Protein AF-A0A7J3ZAJ2-F1 (afdb_monomer_lite)

Foldseek 3Di:
DDDDDDDDDDDDDPVVLQAFDDDDPDTDQDWDWDWDADPVGIDTDTDGDDDPSSVVLVVLLVVLVVQCVPVVPDRPDDPCSVVSNPCPPVDLVRDDPVVNCVVVPPD

Sequence (107 aa):
MASLSISLRVEVNAEAFNAVETVGNLTKHRRAPMVVPSDSGYKLVYVPAVSGESIANAYQRNIVDATKAIYRSNPPLTQWDLRYEFAKFMDNNHITPTLLKIVQSKP

pLDDT: mean 87.21, std 12.1, range [43.09, 97.38]

Secondary structure (DSSP, 8-state):
-------------HHHHHSPEEETTEEE--EEEEEEEETTEEEEEEEE---HHHHHHHHHHHHHHHHHHHHTT--S--HHHHTT---TT-STTSS-HHHHHHHHT--

Radius of gyration: 20.21 Å; chains: 1; bounding box: 50×36×56 Å

Structure (mmCIF, N/CA/C/O backbone):
data_AF-A0A7J3ZAJ2-F1
#
_entry.id   AF-A0A7J3ZAJ2-F1
#
loop_
_atom_site.group_PDB
_atom_site.id
_atom_site.type_symbol
_atom_site.label_atom_id
_atom_site.label_alt_id
_atom_site.label_comp_id
_atom_site.label_asym_id
_atom_site.label_entity_id
_atom_site.label_seq_id
_atom_site.pdbx_PDB_ins_code
_atom_site.Cartn_x
_atom_site.Cartn_y
_atom_site.Cartn_z
_atom_site.occupancy
_atom_site.B_iso_or_equiv
_atom_site.auth_seq_id
_atom_site.auth_comp_id
_atom_site.auth_asym_id
_atom_site.auth_atom_id
_atom_site.pdbx_PDB_model_num
ATOM 1 N N . MET A 1 1 ? -8.752 17.364 -15.455 1.00 56.22 1 MET A N 1
ATOM 2 C CA . MET A 1 1 ? -8.333 16.346 -14.467 1.00 56.22 1 MET A CA 1
ATOM 3 C C . MET A 1 1 ? -9.560 15.543 -14.086 1.00 56.22 1 MET A C 1
ATOM 5 O O . MET A 1 1 ? -10.562 16.158 -13.752 1.00 56.22 1 MET A O 1
ATOM 9 N N . ALA A 1 2 ? -9.503 14.217 -14.194 1.00 90.00 2 ALA A N 1
ATOM 10 C CA . ALA A 1 2 ? -10.555 13.333 -13.700 1.00 90.00 2 ALA A CA 1
ATOM 11 C C . ALA A 1 2 ? -10.096 12.732 -12.365 1.00 90.00 2 ALA A C 1
ATOM 13 O O . ALA A 1 2 ? -8.945 12.309 -12.256 1.00 90.00 2 ALA A O 1
ATOM 14 N N . SER A 1 3 ? -10.969 12.723 -11.362 1.00 92.19 3 SER A N 1
ATOM 15 C CA . SER A 1 3 ? -10.742 12.072 -10.071 1.00 92.19 3 SER A CA 1
ATOM 16 C C . SER A 1 3 ? -11.797 10.993 -9.843 1.00 92.19 3 SER A C 1
ATOM 18 O O . SER A 1 3 ? -12.928 11.102 -10.316 1.00 92.19 3 SER A O 1
ATOM 20 N N . LEU A 1 4 ? -11.412 9.941 -9.121 1.00 95.81 4 LEU A N 1
ATOM 21 C CA . LEU A 1 4 ? -12.297 8.859 -8.708 1.00 95.81 4 LEU A CA 1
ATOM 22 C C . LEU A 1 4 ? -12.175 8.679 -7.194 1.00 95.81 4 LEU A C 1
ATOM 24 O O . LEU A 1 4 ? -11.067 8.607 -6.664 1.00 95.81 4 LEU A O 1
ATOM 28 N N . SER A 1 5 ? -13.310 8.598 -6.506 1.00 96.69 5 SER A N 1
ATOM 29 C CA . SER A 1 5 ? -13.383 8.339 -5.066 1.00 96.69 5 SER A CA 1
ATOM 30 C C . SER A 1 5 ? -14.268 7.126 -4.812 1.00 96.69 5 SER A C 1
ATOM 32 O O . SER A 1 5 ? -15.320 6.986 -5.432 1.00 96.69 5 SER A O 1
ATOM 34 N N . ILE A 1 6 ? -13.829 6.241 -3.917 1.00 95.56 6 ILE A N 1
ATOM 35 C CA . ILE A 1 6 ? -14.489 4.965 -3.631 1.00 95.56 6 ILE A CA 1
ATOM 36 C C . ILE A 1 6 ? -14.600 4.803 -2.110 1.00 95.56 6 ILE A C 1
ATOM 38 O O . ILE A 1 6 ? -13.636 5.055 -1.390 1.00 95.56 6 ILE A O 1
ATOM 42 N N . SER A 1 7 ? -15.767 4.364 -1.633 1.00 97.19 7 SER A N 1
ATOM 43 C CA . SER A 1 7 ? -16.008 3.9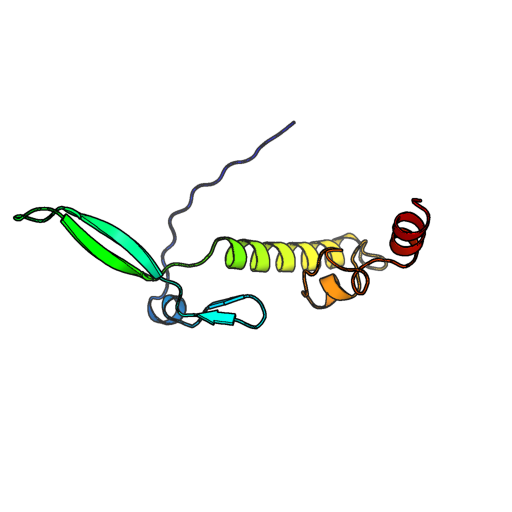42 -0.249 1.00 97.19 7 SER A CA 1
ATOM 44 C C . SER A 1 7 ? -16.653 2.559 -0.264 1.00 97.19 7 SER A C 1
ATOM 46 O O . SER A 1 7 ? -17.557 2.312 -1.062 1.00 97.19 7 SER A O 1
ATOM 48 N N . LEU A 1 8 ? -16.163 1.646 0.574 1.00 94.81 8 LEU A N 1
ATOM 49 C CA . LEU A 1 8 ? -16.547 0.234 0.559 1.00 94.81 8 LEU A CA 1
ATOM 50 C C . LEU A 1 8 ? -16.831 -0.256 1.976 1.00 94.81 8 LEU A C 1
ATOM 52 O O . LEU A 1 8 ? -16.179 0.152 2.937 1.00 94.81 8 LEU A O 1
ATOM 56 N N . ARG A 1 9 ? -17.770 -1.196 2.081 1.00 96.19 9 ARG A N 1
ATOM 57 C CA . ARG A 1 9 ? -17.965 -2.039 3.259 1.00 96.19 9 ARG A CA 1
ATOM 58 C C . ARG A 1 9 ? -17.773 -3.481 2.819 1.00 96.19 9 ARG A C 1
ATOM 60 O O . ARG A 1 9 ? -18.414 -3.913 1.867 1.00 96.19 9 ARG A O 1
ATOM 67 N N . VAL A 1 10 ? -16.883 -4.190 3.496 1.00 91.44 10 VAL A N 1
ATOM 68 C CA . VAL A 1 10 ? -16.506 -5.562 3.152 1.00 91.44 10 VAL A CA 1
ATOM 69 C C . VAL A 1 10 ? -16.715 -6.469 4.353 1.00 91.44 10 VAL A C 1
ATOM 71 O O . VAL A 1 10 ? -16.470 -6.066 5.490 1.00 91.44 10 VAL A O 1
ATOM 74 N N . GLU A 1 11 ? -17.185 -7.682 4.094 1.00 93.38 11 GLU A N 1
ATOM 75 C CA . GLU A 1 11 ? -17.191 -8.755 5.082 1.00 93.38 11 GLU A CA 1
ATOM 76 C C . GLU A 1 11 ? -15.804 -9.403 5.105 1.00 93.38 11 GLU A C 1
ATOM 78 O O . GLU A 1 11 ? -15.227 -9.688 4.054 1.00 93.38 11 GLU A O 1
ATOM 83 N N . VAL A 1 12 ? -15.244 -9.587 6.300 1.00 87.44 12 VAL A N 1
ATOM 84 C CA . VAL A 1 12 ? -13.880 -10.095 6.480 1.00 87.44 12 VAL A CA 1
ATOM 85 C C . VAL A 1 12 ? -13.859 -11.240 7.478 1.00 87.44 12 VAL A C 1
ATOM 87 O O . VAL A 1 12 ? -14.567 -11.226 8.484 1.00 87.44 12 VAL A O 1
ATOM 90 N N . ASN A 1 13 ? -13.006 -12.227 7.215 1.00 88.62 13 ASN A N 1
ATOM 91 C CA . ASN A 1 13 ? -12.751 -13.306 8.157 1.00 88.62 13 ASN A CA 1
ATOM 92 C C . ASN A 1 13 ? -11.952 -12.761 9.356 1.00 88.62 13 ASN A C 1
ATOM 94 O O . ASN A 1 13 ? -10.859 -12.223 9.184 1.00 88.62 13 ASN A O 1
ATOM 98 N N . ALA A 1 14 ? -12.488 -12.920 10.568 1.00 82.69 14 ALA A N 1
ATOM 99 C CA . ALA A 1 14 ? -11.892 -12.377 11.787 1.00 82.69 14 ALA A CA 1
ATOM 100 C C . ALA A 1 14 ? -10.526 -12.995 12.141 1.00 82.69 14 ALA A C 1
ATOM 102 O O . ALA A 1 14 ? -9.679 -12.306 12.703 1.00 82.69 14 ALA A O 1
ATOM 103 N N . GLU A 1 15 ? -10.284 -14.262 11.805 1.00 79.19 15 GLU A N 1
ATOM 104 C CA . GLU A 1 15 ? -8.992 -14.925 12.016 1.00 79.19 15 GLU A CA 1
ATOM 105 C C . GLU A 1 15 ? -7.933 -14.362 11.062 1.00 79.19 15 GLU A C 1
ATOM 107 O O . GLU A 1 15 ? -6.860 -13.951 11.502 1.00 79.19 15 GLU A O 1
ATOM 112 N N . ALA A 1 16 ? -8.272 -14.226 9.777 1.00 76.12 16 ALA A N 1
ATOM 113 C CA . ALA A 1 16 ? -7.397 -13.606 8.783 1.00 76.12 16 ALA A CA 1
ATOM 114 C C . ALA A 1 16 ? -7.132 -12.121 9.084 1.00 76.12 16 ALA A C 1
ATOM 116 O O . ALA A 1 16 ? -6.041 -11.620 8.840 1.00 76.12 16 ALA A O 1
ATOM 117 N N . PHE A 1 17 ? -8.114 -11.413 9.642 1.00 76.19 17 PHE A N 1
ATOM 118 C CA . PHE A 1 17 ? -7.996 -9.998 9.999 1.00 76.19 17 PHE A CA 1
ATOM 119 C C . PHE A 1 17 ? -7.210 -9.771 11.300 1.00 76.19 17 PHE A C 1
ATOM 121 O O . PHE A 1 17 ? -6.612 -8.715 11.495 1.00 76.19 17 PHE A O 1
ATOM 128 N N . ASN A 1 18 ? -7.184 -10.776 12.180 1.00 73.00 18 ASN A N 1
ATOM 129 C CA . ASN A 1 18 ? -6.301 -10.816 13.342 1.00 73.00 18 ASN A CA 1
ATOM 130 C C . ASN A 1 18 ? -4.889 -11.310 12.994 1.00 73.00 18 ASN A C 1
ATOM 132 O O . ASN A 1 18 ? -3.995 -11.201 13.841 1.00 73.00 18 ASN A O 1
ATOM 136 N N . ALA A 1 19 ? -4.667 -11.837 11.784 1.00 65.69 19 ALA A N 1
ATOM 137 C CA . ALA A 1 19 ? -3.344 -12.227 11.320 1.00 65.69 19 ALA A CA 1
ATOM 138 C C . ALA A 1 19 ? -2.412 -11.011 11.250 1.00 65.69 19 ALA A C 1
ATOM 140 O O . ALA A 1 19 ? -2.838 -9.858 11.141 1.00 65.69 19 ALA A O 1
ATOM 141 N N . VAL A 1 20 ? -1.112 -11.269 11.369 1.00 61.53 20 VAL A N 1
ATOM 142 C CA . VAL A 1 20 ? -0.146 -10.185 11.465 1.00 61.53 20 VAL A CA 1
ATOM 143 C C . VAL A 1 20 ? 0.037 -9.513 10.112 1.00 61.53 20 VAL A C 1
ATOM 145 O O . VAL A 1 20 ? 0.318 -10.166 9.111 1.00 61.53 20 VAL A O 1
ATOM 148 N N . GLU A 1 21 ? -0.087 -8.192 10.090 1.00 60.88 21 GLU A N 1
ATOM 149 C CA . GLU A 1 21 ? 0.185 -7.407 8.898 1.00 60.88 21 GLU A CA 1
ATOM 150 C C . GLU A 1 21 ? 1.706 -7.310 8.703 1.00 60.88 21 GLU A C 1
ATOM 152 O O . GLU A 1 21 ? 2.416 -6.840 9.598 1.00 60.88 21 GLU A O 1
ATOM 157 N N . THR A 1 22 ? 2.210 -7.751 7.547 1.00 56.78 22 THR A N 1
ATOM 158 C CA . THR A 1 22 ? 3.619 -7.592 7.162 1.00 56.78 22 THR A CA 1
ATOM 159 C C . THR A 1 22 ? 3.747 -6.423 6.190 1.00 56.78 22 THR A C 1
ATOM 161 O O . THR A 1 22 ? 3.522 -6.568 4.989 1.00 56.78 22 THR A O 1
ATOM 164 N N . VAL A 1 23 ? 4.133 -5.252 6.698 1.00 57.22 23 VAL A N 1
ATOM 165 C CA . VAL A 1 23 ? 4.556 -4.123 5.854 1.00 57.22 23 VAL A CA 1
ATOM 166 C C . VAL A 1 23 ? 6.081 -4.073 5.881 1.00 57.22 23 VAL A C 1
ATOM 168 O O . VAL A 1 23 ? 6.684 -3.583 6.836 1.00 57.22 23 VAL A O 1
ATOM 171 N N . GLY A 1 24 ? 6.724 -4.623 4.848 1.00 59.84 24 GLY A N 1
ATOM 172 C CA . GLY A 1 24 ? 8.185 -4.753 4.814 1.00 59.84 24 GLY A CA 1
ATOM 173 C C . GLY A 1 24 ? 8.695 -5.742 5.872 1.00 59.84 24 GLY A C 1
ATOM 174 O O . GLY A 1 24 ? 8.309 -6.903 5.844 1.00 59.84 24 GLY A O 1
ATOM 175 N N . ASN A 1 25 ? 9.548 -5.285 6.801 1.00 43.09 25 ASN A N 1
ATOM 176 C CA . ASN A 1 25 ? 10.129 -6.097 7.889 1.00 43.09 25 ASN A CA 1
ATOM 177 C C . ASN A 1 25 ? 9.406 -5.929 9.246 1.00 43.09 25 ASN A C 1
ATOM 179 O O . ASN A 1 25 ? 9.921 -6.325 10.289 1.00 43.09 25 ASN A O 1
ATOM 183 N N . LEU A 1 26 ? 8.244 -5.269 9.269 1.00 49.03 26 LEU A N 1
ATOM 184 C CA . LEU A 1 26 ? 7.493 -5.023 10.495 1.00 49.03 26 LEU A CA 1
ATOM 185 C C . LEU A 1 26 ? 6.208 -5.847 10.500 1.00 49.03 26 LEU A C 1
ATOM 187 O O . LEU A 1 26 ? 5.320 -5.645 9.675 1.00 49.03 26 LEU A O 1
ATOM 191 N N . THR A 1 27 ? 6.129 -6.739 11.480 1.00 55.09 27 THR A N 1
ATOM 192 C CA . THR A 1 27 ? 5.034 -7.683 11.698 1.00 55.09 27 THR A CA 1
ATOM 193 C C . THR A 1 27 ? 4.275 -7.185 12.930 1.00 55.09 27 THR A C 1
ATOM 195 O O . THR A 1 27 ? 4.736 -7.358 14.058 1.00 55.09 27 THR A O 1
ATOM 198 N N . LYS A 1 28 ? 3.158 -6.465 12.733 1.00 61.06 28 LYS A N 1
ATOM 199 C CA . LYS A 1 28 ? 2.314 -5.942 13.830 1.00 61.06 28 LYS A CA 1
ATOM 200 C C . LYS A 1 28 ? 0.853 -6.359 13.673 1.00 61.06 28 LYS A C 1
ATOM 202 O O . LYS A 1 28 ? 0.285 -6.258 12.592 1.00 61.06 28 LYS A O 1
ATOM 207 N N . HIS A 1 29 ? 0.223 -6.760 14.779 1.00 70.31 29 HIS A N 1
ATOM 208 C CA . HIS A 1 29 ? -1.237 -6.829 14.868 1.00 70.31 29 HIS A CA 1
ATOM 209 C C . HIS A 1 29 ? -1.767 -5.393 14.926 1.00 70.31 29 HIS A C 1
ATOM 211 O O . HIS A 1 29 ? -1.786 -4.772 15.995 1.00 70.31 29 HIS A O 1
ATOM 217 N N . ARG A 1 30 ? -2.097 -4.809 13.770 1.00 77.44 30 ARG A N 1
ATOM 218 C CA . ARG A 1 30 ? -2.498 -3.403 13.712 1.00 77.44 30 ARG A CA 1
ATOM 219 C C . ARG A 1 30 ? -3.898 -3.242 14.310 1.00 77.44 30 ARG A C 1
ATOM 221 O O . ARG A 1 30 ? -4.835 -3.969 13.991 1.00 77.44 30 ARG A O 1
ATOM 228 N N . ARG A 1 31 ? -4.019 -2.296 15.242 1.00 86.38 31 ARG A N 1
ATOM 229 C CA . ARG A 1 31 ? -5.269 -1.957 15.926 1.00 86.38 31 ARG A CA 1
ATOM 230 C C . ARG A 1 31 ? -5.493 -0.458 15.852 1.00 86.38 31 ARG A C 1
ATOM 232 O O . ARG A 1 31 ? -4.535 0.308 15.941 1.00 86.38 31 ARG A O 1
ATOM 239 N N . ALA A 1 32 ? -6.749 -0.054 15.728 1.00 89.75 32 ALA A N 1
ATOM 240 C CA . ALA A 1 32 ? -7.156 1.341 15.772 1.00 89.75 32 ALA A CA 1
ATOM 241 C C . ALA A 1 32 ? -7.975 1.612 17.045 1.00 89.75 32 ALA A C 1
ATOM 243 O O . ALA A 1 32 ? -8.804 0.776 17.424 1.00 89.75 32 ALA A O 1
ATOM 244 N N . PRO A 1 33 ? -7.751 2.750 17.722 1.00 94.06 33 PRO A N 1
ATOM 245 C CA . PRO A 1 33 ? -8.607 3.179 18.816 1.00 94.06 33 PRO A CA 1
ATOM 246 C C . PRO A 1 33 ? -9.977 3.622 18.286 1.00 94.06 33 PRO A C 1
ATOM 248 O O . PRO A 1 33 ? -10.071 4.361 17.309 1.00 94.06 33 PRO A O 1
ATOM 251 N N . MET A 1 34 ? -11.036 3.215 18.976 1.00 94.94 34 MET A N 1
ATOM 252 C CA . MET A 1 34 ? -12.410 3.649 18.762 1.00 94.94 34 MET A CA 1
ATOM 253 C C . MET A 1 34 ? -12.972 4.147 20.093 1.00 94.94 34 MET A C 1
ATOM 255 O O . MET A 1 34 ? -12.902 3.451 21.108 1.00 94.94 34 MET A O 1
ATOM 259 N N . VAL A 1 35 ? -13.509 5.365 20.097 1.00 96.81 35 VAL A N 1
ATOM 260 C CA . VAL A 1 35 ? -14.190 5.940 21.261 1.00 96.81 35 VAL A CA 1
ATOM 261 C C . VAL A 1 35 ? -15.673 5.618 21.143 1.00 96.81 35 VAL A C 1
ATOM 263 O O . VAL A 1 35 ? -16.305 5.976 20.152 1.00 96.81 35 VAL A O 1
ATOM 266 N N . VAL A 1 36 ? -16.218 4.928 22.140 1.00 96.50 36 VAL A N 1
ATOM 267 C CA . VAL A 1 36 ? -17.606 4.454 22.149 1.00 96.50 36 VAL A CA 1
ATOM 268 C C . VAL A 1 36 ? -18.347 5.094 23.323 1.00 96.50 36 VAL A C 1
ATOM 270 O O . VAL A 1 36 ? -17.834 5.035 24.445 1.00 96.50 36 VAL A O 1
ATOM 273 N N . PRO A 1 37 ? -19.525 5.706 23.111 1.00 96.19 37 PRO A N 1
ATOM 274 C CA . PRO A 1 37 ? -20.381 6.150 24.207 1.00 96.19 37 PRO A CA 1
ATOM 275 C C . PRO A 1 37 ? -20.801 4.977 25.104 1.00 96.19 37 PRO A C 1
ATOM 277 O O . PRO A 1 37 ? -20.964 3.850 24.638 1.00 96.19 37 PRO A O 1
ATOM 280 N N . SER A 1 38 ? -20.979 5.253 26.389 1.00 94.56 38 SER A N 1
ATOM 281 C CA . SER A 1 38 ? -21.436 4.320 27.422 1.00 94.56 38 SER A CA 1
ATOM 282 C C . SER A 1 38 ? -22.295 5.060 28.447 1.00 94.56 38 SER A C 1
ATOM 284 O O . SER A 1 38 ? -22.243 6.288 28.520 1.00 94.56 38 SER A O 1
ATOM 286 N N . ASP A 1 39 ? -23.026 4.323 29.281 1.00 93.69 39 ASP A N 1
ATOM 287 C CA . ASP A 1 39 ? -23.939 4.898 30.281 1.00 93.69 39 ASP A CA 1
ATOM 288 C C . ASP A 1 39 ? -23.246 5.859 31.264 1.00 93.69 39 ASP A C 1
ATOM 290 O O . ASP A 1 39 ? -23.870 6.779 31.786 1.00 93.69 39 ASP A O 1
ATOM 294 N N . SER A 1 40 ? -21.940 5.682 31.492 1.00 92.88 40 SER A N 1
ATOM 295 C CA . SER A 1 40 ? -21.131 6.496 32.406 1.00 92.88 40 SER A CA 1
ATOM 296 C C . SER A 1 40 ? -20.097 7.389 31.701 1.00 92.88 40 SER A C 1
ATOM 298 O O . SER A 1 40 ? -19.117 7.791 32.328 1.00 92.88 40 SER A O 1
ATOM 300 N N . GLY A 1 41 ? -20.254 7.672 30.401 1.00 94.56 41 GLY A N 1
ATOM 301 C CA . GLY A 1 41 ? -19.328 8.515 29.631 1.00 94.56 41 GLY A CA 1
ATOM 302 C C . GLY A 1 41 ? -18.792 7.822 28.380 1.00 94.56 41 GLY A C 1
ATOM 303 O O . GLY A 1 41 ? -19.564 7.297 27.586 1.00 94.56 41 GLY A O 1
ATOM 304 N N . TYR A 1 42 ? -17.473 7.803 28.180 1.00 96.88 42 TYR A N 1
ATOM 305 C CA . TYR A 1 42 ? -16.849 7.233 26.980 1.00 96.88 42 TYR A CA 1
ATOM 306 C C . TYR A 1 42 ? -15.879 6.103 27.315 1.00 96.88 42 TYR A C 1
ATOM 308 O O . TYR A 1 42 ? -15.106 6.189 28.268 1.00 96.88 42 TYR A O 1
ATOM 316 N N . LYS A 1 43 ? -15.868 5.067 26.474 1.00 95.44 43 LYS A N 1
ATOM 317 C CA . LYS A 1 43 ? -14.924 3.953 26.540 1.00 95.44 43 LYS A CA 1
ATOM 318 C C . LYS A 1 43 ? -14.008 3.969 25.323 1.00 95.44 43 LYS A C 1
ATOM 320 O O . LYS A 1 43 ? -14.475 4.005 24.188 1.00 95.44 43 LYS A O 1
ATOM 325 N N . LEU A 1 44 ? -12.703 3.882 25.559 1.00 95.25 44 LEU A N 1
ATOM 326 C CA . LEU A 1 44 ? -11.719 3.637 24.510 1.00 95.25 44 LEU A CA 1
ATOM 327 C C . LEU A 1 44 ? -11.583 2.126 24.291 1.00 95.25 44 LEU A C 1
ATOM 329 O O . LEU A 1 44 ? -11.203 1.397 25.209 1.00 95.25 44 LEU A O 1
ATOM 333 N N . VAL A 1 45 ? -11.878 1.647 23.085 1.00 94.38 45 VAL A N 1
ATOM 334 C CA . VAL A 1 45 ? -11.661 0.249 22.687 1.00 94.38 45 VAL A CA 1
ATOM 335 C C . VAL A 1 45 ? -10.711 0.189 21.504 1.00 94.38 45 VAL A C 1
ATOM 337 O O . VAL A 1 45 ? -10.758 1.031 20.619 1.00 94.38 45 VAL A O 1
ATOM 340 N N . TYR A 1 46 ? -9.841 -0.813 21.473 1.00 90.56 46 TYR A N 1
ATOM 341 C CA . TYR A 1 46 ? -8.962 -1.042 20.332 1.00 90.56 46 TYR A CA 1
ATOM 342 C C . TYR A 1 46 ? -9.536 -2.165 19.482 1.00 90.56 46 TYR A C 1
ATOM 344 O O . TYR A 1 46 ? -9.688 -3.288 19.965 1.00 90.56 46 TYR A O 1
ATOM 352 N N . VAL A 1 47 ? -9.817 -1.888 18.218 1.00 88.69 47 VAL A N 1
ATOM 353 C CA . VAL A 1 47 ? -10.329 -2.883 17.270 1.00 88.69 47 VAL A CA 1
ATOM 354 C C . VAL A 1 47 ? -9.240 -3.255 16.268 1.00 88.69 47 VAL A C 1
ATOM 356 O O . VAL A 1 47 ? -8.367 -2.423 16.005 1.00 88.69 47 VAL A O 1
ATOM 359 N N . PRO A 1 48 ? -9.231 -4.486 15.731 1.00 87.00 48 PRO A N 1
ATOM 360 C CA . PRO A 1 48 ? -8.365 -4.828 14.609 1.00 87.00 48 PRO A CA 1
ATOM 361 C C . PRO A 1 48 ? -8.579 -3.850 13.448 1.00 87.00 48 PRO A C 1
ATOM 363 O O . PRO A 1 48 ? -9.699 -3.390 13.218 1.00 87.00 48 PRO A O 1
ATOM 366 N N . ALA A 1 49 ? -7.511 -3.504 12.739 1.00 86.88 49 ALA A N 1
ATOM 367 C CA . ALA A 1 49 ? -7.571 -2.599 11.599 1.00 86.88 49 ALA A CA 1
ATOM 368 C C . ALA A 1 49 ? -6.496 -2.965 10.575 1.00 86.88 49 ALA A C 1
ATOM 370 O O . ALA A 1 49 ? -5.393 -3.340 10.955 1.00 86.88 49 ALA A O 1
ATOM 371 N N . VAL A 1 50 ? -6.792 -2.783 9.289 1.00 86.56 50 VAL A N 1
ATOM 372 C CA . VAL A 1 50 ? -5.813 -2.928 8.202 1.00 86.56 50 VAL A CA 1
ATOM 373 C C . VAL A 1 50 ? -5.298 -1.552 7.810 1.00 86.56 50 VAL A C 1
ATOM 375 O O . VAL A 1 50 ? -6.077 -0.606 7.676 1.00 86.56 50 VAL A O 1
ATOM 378 N N . SER A 1 51 ? -3.982 -1.422 7.641 1.00 86.25 51 SER A N 1
ATOM 379 C CA . SER A 1 51 ? -3.393 -0.149 7.235 1.00 86.25 51 SER A CA 1
ATOM 380 C C . SER A 1 51 ? -3.706 0.222 5.785 1.00 86.25 51 SER A C 1
ATOM 382 O O . SER A 1 51 ? -3.818 -0.636 4.904 1.00 86.25 51 SER A O 1
ATOM 384 N N . GLY A 1 52 ? -3.773 1.529 5.515 1.00 88.88 52 GLY A N 1
ATOM 385 C CA . GLY A 1 52 ? -3.842 2.027 4.142 1.00 88.88 52 GLY A CA 1
ATOM 386 C C . GLY A 1 52 ? -2.582 1.673 3.351 1.00 88.88 52 GLY A C 1
ATOM 387 O O . GLY A 1 52 ? -2.651 1.437 2.149 1.00 88.88 52 GLY A O 1
ATOM 388 N N . GLU A 1 53 ? -1.441 1.563 4.028 1.00 88.19 53 GLU A N 1
ATOM 389 C CA . GLU A 1 53 ? -0.158 1.172 3.458 1.00 88.19 53 GLU A CA 1
ATOM 390 C C . GLU A 1 53 ? -0.173 -0.273 2.941 1.00 88.19 53 GLU A C 1
ATOM 392 O O . GLU A 1 53 ? 0.373 -0.532 1.870 1.00 88.19 53 GLU A O 1
ATOM 397 N N . SER A 1 54 ? -0.845 -1.199 3.631 1.00 86.75 54 SER A N 1
ATOM 398 C CA . SER A 1 54 ? -1.022 -2.580 3.165 1.00 86.75 54 SER A CA 1
ATOM 399 C C . SER A 1 54 ? -1.922 -2.670 1.948 1.00 86.75 54 SER A C 1
ATOM 401 O O . SER A 1 54 ? -1.586 -3.356 0.982 1.00 86.75 54 SER A O 1
ATOM 403 N N . ILE A 1 55 ? -3.027 -1.923 1.950 1.00 90.62 55 ILE A N 1
ATOM 404 C CA . ILE A 1 55 ? -3.910 -1.836 0.782 1.00 90.62 55 ILE A CA 1
ATOM 405 C C . ILE A 1 55 ? -3.143 -1.226 -0.399 1.00 90.62 55 ILE A C 1
ATOM 407 O O . ILE A 1 55 ? -3.174 -1.768 -1.502 1.00 90.62 55 ILE A O 1
ATOM 411 N N . ALA A 1 56 ? -2.386 -0.150 -0.171 1.00 93.00 56 ALA A N 1
ATOM 412 C CA . ALA A 1 56 ? -1.554 0.477 -1.191 1.00 93.00 56 ALA A CA 1
ATOM 413 C C . ALA A 1 56 ? -0.440 -0.456 -1.688 1.00 93.00 56 ALA A C 1
ATOM 415 O O . ALA A 1 56 ? -0.109 -0.433 -2.872 1.00 93.00 56 ALA A O 1
ATOM 416 N N . ASN A 1 57 ? 0.150 -1.279 -0.816 1.00 92.06 57 ASN A N 1
ATOM 417 C CA . ASN A 1 57 ? 1.142 -2.279 -1.202 1.00 92.06 57 ASN A CA 1
ATOM 418 C C . ASN A 1 57 ? 0.509 -3.330 -2.118 1.00 92.06 57 ASN A C 1
ATOM 420 O O . ASN A 1 57 ? 0.994 -3.527 -3.229 1.00 92.06 57 ASN A O 1
ATOM 424 N N . ALA A 1 58 ? -0.610 -3.932 -1.705 1.00 92.75 58 ALA A N 1
ATOM 425 C CA . ALA A 1 58 ? -1.343 -4.901 -2.516 1.00 92.75 58 ALA A CA 1
ATOM 426 C C . ALA A 1 58 ? -1.774 -4.303 -3.865 1.00 92.75 58 ALA A C 1
ATOM 428 O O . ALA A 1 58 ? -1.611 -4.935 -4.908 1.00 92.75 58 ALA A O 1
ATOM 429 N N . TYR A 1 59 ? -2.256 -3.061 -3.873 1.00 95.88 59 TYR A N 1
ATOM 430 C CA . TYR A 1 59 ? -2.610 -2.348 -5.098 1.00 95.88 59 TYR A CA 1
ATOM 431 C C . TYR A 1 59 ? -1.402 -2.151 -6.028 1.00 95.88 59 TYR A C 1
ATOM 433 O O . TYR A 1 59 ? -1.483 -2.468 -7.212 1.00 95.88 59 TYR A O 1
ATOM 441 N N . GLN A 1 60 ? -0.254 -1.708 -5.502 1.00 96.31 60 GLN A N 1
ATOM 442 C CA . GLN A 1 60 ? 0.978 -1.554 -6.288 1.00 96.31 60 GLN A CA 1
ATOM 443 C C . GLN A 1 60 ? 1.470 -2.889 -6.866 1.00 96.31 60 GLN A C 1
ATOM 445 O O . GLN A 1 60 ? 1.904 -2.918 -8.016 1.00 96.31 60 GLN A O 1
ATOM 450 N N . ARG A 1 61 ? 1.352 -4.004 -6.129 1.00 96.38 61 ARG A N 1
ATOM 451 C CA . ARG A 1 61 ? 1.677 -5.343 -6.659 1.00 96.38 61 ARG A CA 1
ATOM 452 C C . ARG A 1 61 ? 0.801 -5.700 -7.857 1.00 96.38 61 ARG A C 1
ATOM 454 O O . ARG A 1 61 ? 1.321 -6.077 -8.902 1.00 96.38 61 ARG A O 1
ATOM 461 N N . ASN A 1 62 ? -0.507 -5.478 -7.737 1.00 97.38 62 ASN A N 1
ATOM 462 C CA . ASN A 1 62 ? -1.440 -5.698 -8.841 1.00 97.38 62 ASN A CA 1
ATOM 463 C C . ASN A 1 62 ? -1.137 -4.789 -10.047 1.00 97.38 62 ASN A C 1
ATOM 465 O O . ASN A 1 62 ? -1.226 -5.240 -11.186 1.00 97.38 62 ASN A O 1
ATOM 469 N N . ILE A 1 63 ? -0.725 -3.534 -9.825 1.00 97.25 63 ILE A N 1
ATOM 470 C CA . ILE A 1 63 ? -0.278 -2.643 -10.910 1.00 97.25 63 ILE A CA 1
ATOM 471 C C . ILE A 1 63 ? 0.972 -3.186 -11.600 1.00 97.25 63 ILE A C 1
ATOM 473 O O . ILE A 1 63 ? 1.048 -3.141 -12.828 1.00 97.25 63 ILE A O 1
ATOM 477 N N . VAL A 1 64 ? 1.954 -3.685 -10.847 1.00 96.81 64 VAL A N 1
ATOM 478 C CA . VAL A 1 64 ? 3.161 -4.303 -11.417 1.00 96.81 64 VAL A CA 1
ATOM 479 C C . VAL A 1 64 ? 2.776 -5.463 -12.333 1.00 96.81 64 VAL A C 1
ATOM 481 O O . VAL A 1 64 ? 3.262 -5.538 -13.463 1.00 96.81 64 VAL A O 1
ATOM 484 N N . ASP A 1 65 ? 1.860 -6.321 -11.894 1.00 96.62 65 ASP A N 1
ATOM 485 C CA . ASP A 1 65 ? 1.427 -7.486 -12.670 1.00 96.62 65 ASP A CA 1
ATOM 486 C C . ASP A 1 65 ? 0.619 -7.095 -13.908 1.00 96.62 65 ASP A C 1
ATOM 488 O O . ASP A 1 65 ? 0.888 -7.588 -15.006 1.00 96.62 65 ASP A O 1
ATOM 492 N N . ALA A 1 66 ? -0.290 -6.126 -13.774 1.00 97.25 66 ALA A N 1
ATOM 493 C CA . ALA A 1 66 ? -0.997 -5.545 -14.910 1.00 97.25 66 ALA A CA 1
ATOM 494 C C . ALA A 1 66 ? -0.025 -4.913 -15.922 1.00 97.25 66 ALA A C 1
ATOM 496 O O . ALA A 1 66 ? -0.161 -5.107 -17.129 1.00 97.25 66 ALA A O 1
ATOM 497 N N . THR A 1 67 ? 1.006 -4.212 -15.446 1.00 97.38 67 THR A N 1
ATOM 498 C CA . THR A 1 67 ? 2.028 -3.586 -16.296 1.00 97.38 67 THR A CA 1
ATOM 499 C C . THR A 1 67 ? 2.829 -4.643 -17.058 1.00 97.38 67 THR A C 1
ATOM 501 O O . THR A 1 67 ? 3.015 -4.514 -18.268 1.00 97.38 67 THR A O 1
ATOM 504 N N . LYS A 1 68 ? 3.249 -5.730 -16.397 1.00 94.88 68 LYS A N 1
ATOM 505 C CA . LYS A 1 68 ? 3.909 -6.867 -17.064 1.00 94.88 68 LYS A CA 1
ATOM 506 C C . LYS A 1 68 ? 3.022 -7.455 -18.169 1.00 94.88 68 LYS A C 1
ATOM 508 O O . LYS A 1 68 ? 3.506 -7.700 -19.271 1.00 94.88 68 LYS A O 1
ATOM 513 N N . ALA A 1 69 ? 1.725 -7.623 -17.906 1.00 95.06 69 ALA A N 1
ATOM 514 C CA . ALA A 1 69 ? 0.777 -8.160 -18.882 1.00 95.06 69 ALA A CA 1
ATOM 515 C C . ALA A 1 69 ? 0.565 -7.233 -20.097 1.00 95.06 69 ALA A C 1
ATOM 517 O O . ALA A 1 69 ? 0.487 -7.710 -21.231 1.00 95.06 69 ALA A O 1
ATOM 518 N N . ILE A 1 70 ? 0.504 -5.915 -19.875 1.00 96.81 70 ILE A N 1
ATOM 519 C CA . ILE A 1 70 ? 0.267 -4.911 -20.926 1.00 96.81 70 ILE A CA 1
ATOM 520 C C . ILE A 1 70 ? 1.509 -4.712 -21.805 1.00 96.81 70 ILE A C 1
ATOM 522 O O . ILE A 1 70 ? 1.414 -4.760 -23.030 1.00 96.81 70 ILE A O 1
ATOM 526 N N . TYR A 1 71 ? 2.676 -4.498 -21.194 1.00 95.50 71 TYR A N 1
ATOM 527 C CA . TYR A 1 71 ? 3.905 -4.135 -21.911 1.00 95.50 71 TYR A CA 1
ATOM 528 C C . TYR A 1 71 ? 4.705 -5.345 -22.408 1.00 95.50 71 TYR A C 1
ATOM 530 O O . TYR A 1 71 ? 5.589 -5.186 -23.252 1.00 95.50 71 TYR A O 1
ATOM 538 N N . ARG A 1 72 ? 4.391 -6.550 -21.913 1.00 89.25 72 ARG A N 1
ATOM 539 C CA . ARG A 1 72 ? 5.003 -7.835 -22.282 1.00 89.25 72 ARG A CA 1
ATOM 540 C C . ARG A 1 72 ? 6.528 -7.830 -22.143 1.00 89.25 72 ARG A C 1
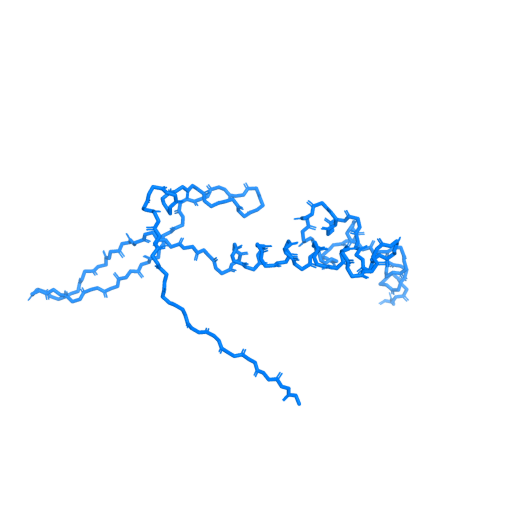ATOM 542 O O . ARG A 1 72 ? 7.044 -8.156 -21.083 1.00 89.25 72 ARG A O 1
ATOM 549 N N . SER A 1 73 ? 7.251 -7.475 -23.203 1.00 87.69 73 SER A N 1
ATOM 550 C CA . SER A 1 73 ? 8.703 -7.645 -23.311 1.00 87.69 73 SER A CA 1
ATOM 551 C C . SER A 1 73 ? 9.530 -6.530 -22.675 1.00 87.69 73 SER A C 1
ATOM 553 O O . SER A 1 73 ? 10.697 -6.762 -22.381 1.00 87.69 73 SER A O 1
ATOM 555 N N . ASN A 1 74 ? 8.977 -5.330 -22.476 1.00 90.62 74 ASN A N 1
ATOM 556 C CA . ASN A 1 74 ? 9.736 -4.208 -21.910 1.00 90.62 74 ASN A CA 1
ATOM 557 C C . ASN A 1 74 ? 8.868 -3.316 -21.003 1.00 90.62 74 ASN A C 1
ATOM 559 O O . ASN A 1 74 ? 8.554 -2.180 -21.371 1.00 90.62 74 ASN A O 1
ATOM 563 N N . PRO A 1 75 ? 8.412 -3.828 -19.844 1.00 93.12 75 PRO A N 1
ATOM 564 C CA . PRO A 1 75 ? 7.645 -3.030 -18.900 1.00 93.12 75 PRO A CA 1
ATOM 565 C C . PRO A 1 75 ? 8.512 -1.911 -18.298 1.00 93.12 75 PRO A C 1
ATOM 567 O O . PRO A 1 75 ? 9.659 -2.165 -17.927 1.00 93.12 75 PRO A O 1
ATOM 570 N N . PRO A 1 76 ? 7.976 -0.687 -18.141 1.00 93.31 76 PRO A N 1
ATOM 571 C CA . PRO A 1 76 ? 8.694 0.440 -17.548 1.00 93.31 76 PRO A CA 1
ATOM 572 C C . PRO A 1 76 ? 8.745 0.321 -16.013 1.00 93.31 76 PRO A C 1
ATOM 574 O O . PRO A 1 76 ? 8.206 1.155 -15.291 1.00 93.31 76 PRO A O 1
ATOM 577 N N . LEU A 1 77 ? 9.363 -0.747 -15.511 1.00 93.38 77 LEU A N 1
ATOM 578 C CA . LEU A 1 77 ? 9.480 -1.069 -14.089 1.00 93.38 77 LEU A CA 1
ATOM 579 C C . LEU A 1 77 ? 10.949 -1.192 -13.694 1.00 93.38 77 LEU A C 1
ATOM 581 O O . LEU A 1 77 ? 11.782 -1.636 -14.486 1.00 93.38 77 LEU A O 1
ATOM 585 N N . THR A 1 78 ? 11.276 -0.838 -12.454 1.00 93.12 78 THR A N 1
ATOM 586 C CA . THR A 1 78 ? 12.618 -1.095 -11.926 1.00 93.12 78 THR A CA 1
ATOM 587 C C . THR A 1 78 ? 12.769 -2.555 -11.501 1.00 93.12 78 THR A C 1
ATOM 589 O O . THR A 1 78 ? 11.792 -3.265 -11.258 1.00 93.12 78 THR A O 1
ATOM 592 N N . GLN A 1 79 ? 14.012 -3.004 -11.331 1.00 91.94 79 GLN A N 1
ATOM 593 C CA . GLN A 1 79 ? 14.300 -4.339 -10.797 1.00 91.94 79 GLN A CA 1
ATOM 594 C C . GLN A 1 79 ? 13.703 -4.591 -9.400 1.00 91.94 79 GLN A C 1
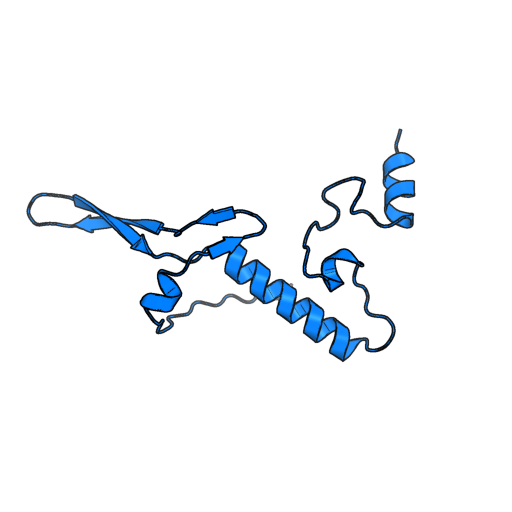ATOM 596 O O . GLN A 1 79 ? 13.405 -5.735 -9.070 1.00 91.94 79 GLN A O 1
ATOM 601 N N . TRP A 1 80 ? 13.520 -3.544 -8.588 1.00 93.81 80 TRP A N 1
ATOM 602 C CA . TRP A 1 80 ? 12.945 -3.642 -7.242 1.00 93.81 80 TRP A CA 1
ATOM 603 C C . TRP A 1 80 ? 11.423 -3.767 -7.297 1.00 93.81 80 TRP A C 1
ATOM 605 O O . TRP A 1 80 ? 10.854 -4.634 -6.637 1.00 93.81 80 TRP A O 1
ATOM 615 N N . ASP A 1 81 ? 10.767 -3.006 -8.179 1.00 94.12 81 ASP A N 1
ATOM 616 C CA . ASP A 1 81 ? 9.323 -3.133 -8.414 1.00 94.12 81 ASP A CA 1
ATOM 617 C C . ASP A 1 81 ? 8.962 -4.544 -8.897 1.00 94.12 81 ASP A C 1
ATOM 619 O O . ASP A 1 81 ? 7.952 -5.107 -8.477 1.00 94.12 81 ASP A O 1
ATOM 623 N N . LEU A 1 82 ? 9.820 -5.159 -9.723 1.00 92.38 82 LEU A N 1
ATOM 624 C CA . LEU A 1 82 ? 9.645 -6.541 -10.184 1.00 92.38 82 LEU A CA 1
ATOM 625 C C . LEU A 1 82 ? 9.663 -7.568 -9.041 1.00 92.38 82 LEU A C 1
ATOM 627 O O . LEU A 1 82 ? 9.017 -8.609 -9.178 1.00 92.38 82 LEU A O 1
ATOM 631 N N . ARG A 1 83 ? 10.358 -7.266 -7.935 1.00 93.19 83 ARG A N 1
ATOM 632 C CA . ARG A 1 83 ? 10.389 -8.058 -6.692 1.00 93.19 83 ARG A CA 1
ATOM 633 C C . ARG A 1 83 ? 9.344 -7.611 -5.663 1.00 93.19 83 ARG A C 1
ATOM 635 O O . ARG A 1 83 ? 9.314 -8.144 -4.558 1.00 93.19 83 ARG A O 1
ATOM 642 N N . TYR A 1 84 ? 8.488 -6.650 -6.016 1.00 93.88 84 TYR A N 1
ATOM 643 C CA . TYR A 1 84 ? 7.530 -6.002 -5.114 1.00 93.88 84 TYR A CA 1
ATOM 644 C C . TYR A 1 84 ? 8.183 -5.278 -3.922 1.00 93.88 84 TYR A C 1
ATOM 646 O O . TYR A 1 84 ? 7.574 -5.097 -2.864 1.00 93.88 84 TYR A O 1
ATOM 654 N N . GLU A 1 85 ? 9.423 -4.829 -4.110 1.00 92.50 85 GLU A N 1
ATOM 655 C CA . GLU A 1 85 ? 10.183 -4.006 -3.175 1.00 92.50 85 GLU A CA 1
ATOM 656 C C . GLU A 1 85 ? 10.015 -2.532 -3.564 1.00 92.50 85 GLU A C 1
ATOM 658 O O . GLU A 1 85 ? 10.776 -1.978 -4.355 1.00 92.50 85 GLU A O 1
ATOM 663 N N . PHE A 1 86 ? 8.993 -1.873 -3.017 1.00 92.94 86 PHE A N 1
ATOM 664 C CA . PHE A 1 86 ? 8.640 -0.501 -3.402 1.00 92.94 86 PHE A CA 1
ATOM 665 C C . PHE A 1 86 ? 9.511 0.563 -2.715 1.00 92.94 86 PHE A C 1
ATOM 667 O O . PHE A 1 86 ? 9.004 1.433 -2.004 1.00 92.94 86 PHE A O 1
ATOM 674 N N . ALA A 1 87 ? 10.823 0.509 -2.962 1.00 91.50 87 ALA A N 1
ATOM 675 C CA . ALA A 1 87 ? 11.788 1.513 -2.515 1.00 91.50 87 ALA A CA 1
ATOM 676 C C . ALA A 1 87 ? 11.623 2.854 -3.245 1.00 91.50 87 ALA A C 1
ATOM 678 O O . ALA A 1 87 ? 12.015 3.879 -2.706 1.00 91.50 87 ALA A O 1
ATOM 679 N N . LYS A 1 88 ? 11.021 2.866 -4.446 1.00 91.31 88 LYS A N 1
ATOM 680 C CA . LYS A 1 88 ? 10.558 4.072 -5.163 1.00 91.31 88 LYS A CA 1
ATOM 681 C C . LYS A 1 88 ? 11.574 5.221 -5.188 1.00 91.31 88 LYS A C 1
ATOM 683 O O . LYS A 1 88 ? 11.222 6.359 -4.886 1.00 91.31 88 LYS A O 1
ATOM 688 N N . PHE A 1 89 ? 12.821 4.922 -5.552 1.00 92.94 89 PHE A N 1
ATOM 689 C CA . PHE A 1 89 ? 13.876 5.933 -5.702 1.00 92.94 89 PHE A CA 1
ATOM 690 C C . PHE A 1 89 ? 14.198 6.715 -4.413 1.00 92.94 89 PHE A C 1
ATOM 692 O O . PHE A 1 89 ? 14.718 7.824 -4.486 1.00 92.94 89 PHE A O 1
ATOM 699 N N . MET A 1 90 ? 13.882 6.161 -3.235 1.00 90.50 90 MET A N 1
ATOM 700 C CA . MET A 1 90 ? 14.032 6.846 -1.942 1.00 90.50 90 MET A CA 1
ATOM 701 C C . MET A 1 90 ? 15.485 6.973 -1.464 1.00 90.50 90 MET A C 1
ATOM 703 O O . MET A 1 90 ? 15.752 7.748 -0.550 1.00 90.50 90 MET A O 1
ATOM 707 N N . ASP A 1 91 ? 16.419 6.224 -2.051 1.00 90.50 91 ASP A N 1
ATOM 708 C CA . ASP A 1 91 ? 17.840 6.292 -1.716 1.00 90.50 91 ASP A CA 1
ATOM 709 C C . ASP A 1 91 ? 18.732 6.109 -2.954 1.00 90.50 91 ASP A C 1
ATOM 711 O O . ASP A 1 91 ? 18.264 5.755 -4.040 1.00 90.50 91 ASP A O 1
ATOM 715 N N . ASN A 1 92 ? 20.038 6.330 -2.766 1.00 89.19 92 ASN A N 1
ATOM 716 C CA . ASN A 1 92 ? 21.034 6.250 -3.836 1.00 89.19 92 ASN A CA 1
ATOM 717 C C . ASN A 1 92 ? 21.274 4.829 -4.372 1.00 89.19 92 ASN A C 1
ATOM 719 O O . ASN A 1 92 ? 21.760 4.676 -5.491 1.00 89.19 92 ASN A O 1
ATOM 723 N N . ASN A 1 93 ? 20.932 3.801 -3.597 1.00 89.25 93 ASN A N 1
ATOM 724 C CA . ASN A 1 93 ? 21.060 2.403 -3.999 1.00 89.25 93 ASN A CA 1
ATOM 725 C C . ASN A 1 93 ? 19.860 1.943 -4.844 1.00 89.25 93 ASN A C 1
ATOM 727 O O . ASN A 1 93 ? 19.988 0.983 -5.599 1.00 89.25 93 ASN A O 1
ATOM 731 N N . HIS A 1 94 ? 18.721 2.636 -4.748 1.00 91.62 94 HIS A N 1
ATOM 732 C CA . HIS A 1 94 ? 17.452 2.302 -5.400 1.00 91.62 94 HIS A CA 1
ATOM 733 C C . HIS A 1 94 ? 17.066 3.274 -6.527 1.00 91.62 94 HIS A C 1
ATOM 735 O O . HIS A 1 94 ? 15.887 3.419 -6.857 1.00 91.62 94 HIS A O 1
ATOM 741 N N . ILE A 1 95 ? 18.055 3.932 -7.140 1.00 91.69 95 ILE A N 1
ATOM 742 C CA . ILE A 1 95 ? 17.888 4.806 -8.310 1.00 91.69 95 ILE A CA 1
ATOM 743 C C . ILE A 1 95 ? 18.452 4.200 -9.588 1.00 91.69 95 ILE A C 1
ATOM 745 O O . ILE A 1 95 ? 19.414 3.436 -9.580 1.00 91.69 95 ILE A O 1
ATOM 749 N N . THR A 1 96 ? 17.825 4.531 -10.721 1.00 89.12 96 THR A N 1
ATOM 750 C CA . THR A 1 96 ? 18.330 4.087 -12.024 1.00 89.12 96 THR A CA 1
ATOM 751 C C . THR A 1 96 ? 19.676 4.756 -12.319 1.00 89.12 96 THR A C 1
ATOM 753 O O . THR A 1 96 ? 19.889 5.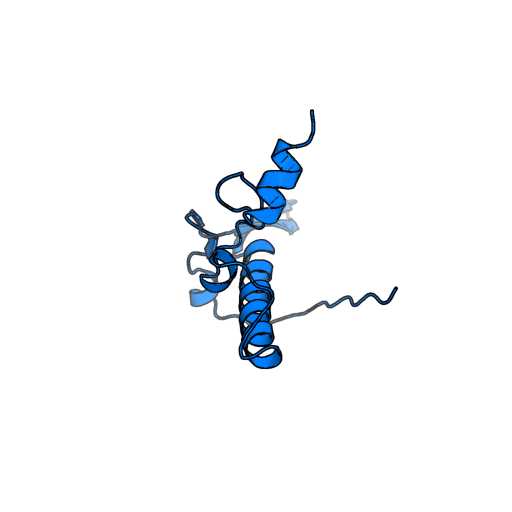900 -11.907 1.00 89.12 96 THR A O 1
ATOM 756 N N . PRO A 1 97 ? 20.578 4.110 -13.081 1.00 89.38 97 PRO A N 1
ATOM 757 C CA . PRO A 1 97 ? 21.881 4.695 -13.411 1.00 89.38 97 PRO A CA 1
ATOM 758 C C . PRO A 1 97 ? 21.770 6.069 -14.079 1.00 89.38 97 PRO A C 1
ATOM 760 O O . PRO A 1 97 ? 22.578 6.963 -13.834 1.00 89.38 97 PRO A O 1
ATOM 763 N N . THR A 1 98 ? 20.742 6.251 -14.910 1.00 90.06 98 THR A N 1
ATOM 764 C CA . THR A 1 98 ? 20.443 7.527 -15.562 1.00 90.06 98 THR A CA 1
ATOM 765 C C . THR A 1 98 ? 20.052 8.596 -14.545 1.00 90.06 98 THR A C 1
ATOM 767 O O . THR A 1 98 ? 20.571 9.707 -14.606 1.00 90.06 98 THR A O 1
ATOM 770 N N . LEU A 1 99 ? 19.178 8.269 -13.587 1.00 88.88 99 LEU A N 1
ATOM 771 C CA . LEU A 1 99 ? 18.729 9.219 -12.570 1.00 88.88 99 LEU A CA 1
ATOM 772 C C . LEU A 1 99 ? 19.839 9.557 -11.568 1.00 88.88 99 LEU A C 1
ATOM 774 O O . LEU A 1 99 ? 19.990 10.721 -11.212 1.00 88.88 99 LEU A O 1
ATOM 778 N N . LEU A 1 100 ? 20.662 8.579 -11.177 1.00 90.75 100 LEU A N 1
ATOM 779 C CA . LEU A 1 100 ? 21.809 8.792 -10.290 1.00 90.75 100 LEU A CA 1
ATOM 780 C C . LEU A 1 100 ? 22.778 9.837 -10.857 1.00 90.75 100 LEU A C 1
ATOM 782 O O . LEU A 1 100 ? 23.163 10.762 -10.145 1.00 90.75 100 LEU A O 1
ATOM 786 N N . LYS A 1 101 ? 23.108 9.739 -12.153 1.00 91.75 101 LYS A N 1
ATOM 787 C CA . LYS A 1 101 ? 23.954 10.730 -12.839 1.00 91.75 101 LYS A CA 1
ATOM 788 C C . LYS A 1 101 ? 23.363 12.136 -12.761 1.00 91.75 101 LYS A C 1
ATOM 790 O O . LYS A 1 101 ? 24.096 13.086 -12.522 1.00 91.75 101 LYS A O 1
ATOM 795 N N . ILE A 1 102 ? 22.046 12.267 -12.929 1.00 91.00 102 ILE A N 1
ATOM 796 C CA . ILE A 1 102 ? 21.353 13.560 -12.857 1.00 91.00 102 ILE A CA 1
ATOM 797 C C . ILE A 1 102 ? 21.407 14.121 -11.431 1.00 91.00 102 ILE A C 1
ATOM 799 O O . ILE A 1 102 ? 21.746 15.289 -11.248 1.00 91.00 102 ILE A O 1
ATOM 803 N N . VAL A 1 103 ? 21.116 13.293 -10.423 1.00 88.62 103 VAL A N 1
ATOM 804 C CA . VAL A 1 103 ? 21.131 13.698 -9.007 1.00 88.62 103 VAL A CA 1
ATOM 805 C C . VAL A 1 103 ? 22.529 14.147 -8.576 1.00 88.62 103 VAL A C 1
ATOM 807 O O . VAL A 1 103 ? 22.650 15.175 -7.921 1.00 88.62 103 VAL A O 1
ATOM 810 N N . GLN A 1 104 ? 23.578 13.433 -8.994 1.00 88.06 104 GLN A N 1
ATOM 811 C CA . GLN A 1 104 ? 24.973 13.760 -8.669 1.00 88.06 104 GLN A CA 1
ATOM 812 C C . GLN A 1 10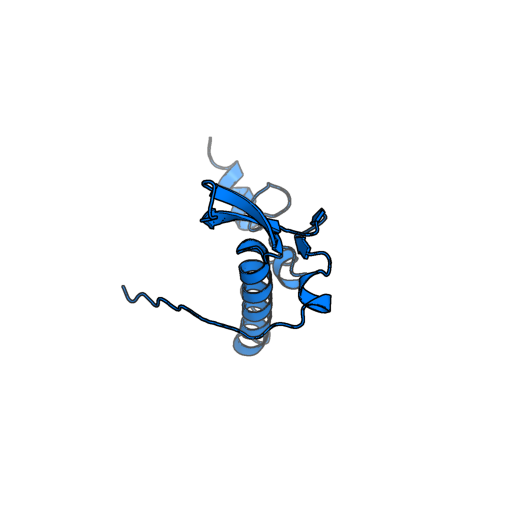4 ? 25.554 14.913 -9.501 1.00 88.06 104 GLN A C 1
ATOM 814 O O . GLN A 1 104 ? 26.563 15.489 -9.114 1.00 88.06 104 GLN A O 1
ATOM 819 N N . SER A 1 105 ? 24.948 15.246 -10.645 1.00 84.94 105 SER A N 1
ATOM 820 C CA . SER A 1 105 ? 25.389 16.366 -11.490 1.00 84.94 105 SER A CA 1
ATOM 821 C C . SER A 1 105 ? 24.910 17.739 -11.010 1.00 84.94 105 SER A C 1
ATOM 823 O O . SER A 1 105 ? 25.345 18.754 -11.554 1.00 84.94 105 SER A O 1
ATOM 825 N N . LYS A 1 106 ? 24.003 17.790 -10.023 1.00 69.88 106 LYS A N 1
ATOM 826 C CA . LYS A 1 106 ? 23.628 19.050 -9.378 1.00 69.88 106 LYS A CA 1
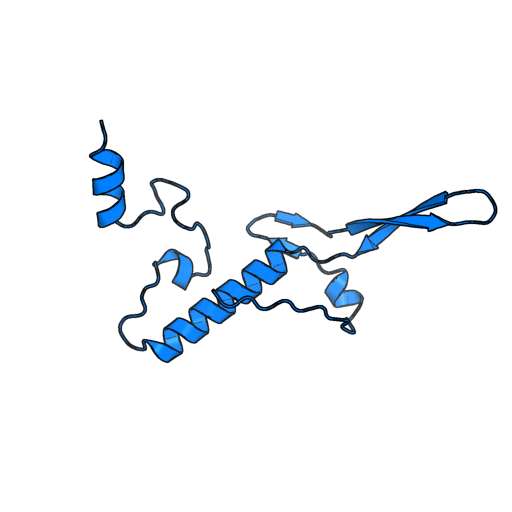ATOM 827 C C . LYS A 1 106 ? 24.740 19.479 -8.407 1.00 69.88 106 LYS A C 1
ATOM 829 O O . LYS A 1 106 ? 25.201 18.624 -7.653 1.00 69.88 106 LYS A O 1
ATOM 834 N N . PRO A 1 107 ? 25.167 20.755 -8.452 1.00 60.84 107 PRO A N 1
ATOM 835 C CA . PRO A 1 107 ? 26.176 21.294 -7.544 1.00 60.84 107 PRO A CA 1
ATOM 836 C C . PRO A 1 107 ? 25.714 21.280 -6.085 1.00 60.84 107 PRO A C 1
ATOM 838 O O . PRO A 1 107 ? 24.482 21.353 -5.851 1.00 60.84 107 PRO A O 1
#